Protein AF-A0A8I1Q7X9-F1 (afdb_monomer_lite)

Radius of gyration: 16.61 Å; chains: 1; bounding box: 40×39×39 Å

Structure (mmCIF, N/CA/C/O backbone):
data_AF-A0A8I1Q7X9-F1
#
_entry.id   AF-A0A8I1Q7X9-F1
#
loop_
_atom_site.group_PDB
_atom_site.id
_atom_site.type_symbol
_atom_site.label_atom_id
_atom_site.label_alt_id
_atom_site.label_comp_id
_atom_site.label_asym_id
_atom_site.label_entity_id
_atom_site.label_seq_id
_atom_site.pdbx_PDB_ins_code
_atom_site.Cartn_x
_atom_site.Cartn_y
_atom_site.Cartn_z
_atom_site.occupancy
_atom_site.B_iso_or_equiv
_atom_site.auth_seq_id
_atom_site.auth_comp_id
_atom_site.auth_asym_id
_atom_site.auth_atom_id
_atom_site.pdbx_PDB_model_num
ATOM 1 N N . MET A 1 1 ? -25.456 -11.288 -18.843 1.00 37.16 1 MET A N 1
ATOM 2 C CA . MET A 1 1 ? -24.061 -11.431 -18.382 1.00 37.16 1 MET A CA 1
ATOM 3 C C . MET A 1 1 ? -23.401 -10.083 -18.616 1.00 37.16 1 MET A C 1
ATOM 5 O O . MET A 1 1 ? -23.357 -9.661 -19.763 1.00 37.16 1 MET A O 1
ATOM 9 N N . VAL A 1 2 ? -23.036 -9.340 -17.569 1.00 32.72 2 VAL A N 1
ATOM 10 C CA . VAL A 1 2 ? -22.287 -8.088 -17.765 1.00 32.72 2 VAL A CA 1
ATOM 11 C C . VAL A 1 2 ? -20.861 -8.502 -18.109 1.00 32.72 2 VAL A C 1
ATOM 13 O O . VAL A 1 2 ? -20.143 -8.992 -17.244 1.00 32.72 2 VAL A O 1
ATOM 16 N N . HIS A 1 3 ? -20.472 -8.371 -19.376 1.00 39.59 3 HIS A N 1
ATOM 17 C CA . HIS A 1 3 ? -19.062 -8.390 -19.747 1.00 39.59 3 HIS A CA 1
ATOM 18 C C . HIS A 1 3 ? -18.461 -7.081 -19.233 1.00 39.59 3 HIS A C 1
ATOM 20 O O . HIS A 1 3 ? -18.561 -6.046 -19.885 1.00 39.59 3 HIS A O 1
ATOM 26 N N . GLY A 1 4 ? -17.929 -7.103 -18.011 1.00 51.88 4 GLY A N 1
ATOM 27 C CA . GLY A 1 4 ? -17.137 -5.991 -17.503 1.00 51.88 4 GLY A CA 1
ATOM 28 C C . GLY A 1 4 ? -15.896 -5.841 -18.376 1.00 51.88 4 GLY A C 1
ATOM 29 O O . GLY A 1 4 ? -15.164 -6.810 -18.571 1.00 51.88 4 GLY A O 1
ATOM 30 N N . GLY A 1 5 ? -15.683 -4.652 -18.938 1.00 59.41 5 GLY A N 1
ATOM 31 C CA . GLY A 1 5 ? -14.417 -4.328 -19.584 1.00 59.41 5 GLY A CA 1
ATOM 32 C C . GLY A 1 5 ? -13.293 -4.332 -18.548 1.00 59.41 5 GLY A C 1
ATOM 33 O O . GLY A 1 5 ? -13.481 -3.865 -17.427 1.00 59.41 5 GLY A O 1
ATOM 34 N N . HIS A 1 6 ? -12.131 -4.866 -18.916 1.00 67.69 6 HIS A N 1
ATOM 35 C CA . HIS A 1 6 ? -10.904 -4.646 -18.158 1.00 67.69 6 HIS A CA 1
ATOM 36 C C . HIS A 1 6 ? -10.409 -3.233 -18.461 1.00 67.69 6 HIS A C 1
ATOM 38 O O . HIS A 1 6 ? -10.279 -2.870 -19.631 1.00 67.69 6 HIS A O 1
ATOM 44 N N . LYS A 1 7 ? -10.131 -2.456 -17.415 1.00 72.56 7 LYS A N 1
ATOM 45 C CA . LYS A 1 7 ? -9.475 -1.160 -17.529 1.00 72.56 7 LYS A CA 1
ATOM 46 C C . LYS A 1 7 ? -8.333 -1.118 -16.539 1.00 72.56 7 LYS A C 1
ATOM 48 O O . LYS A 1 7 ? -8.553 -1.359 -15.350 1.00 72.56 7 LYS A O 1
ATOM 53 N N . ALA A 1 8 ? -7.130 -0.870 -17.031 1.00 76.44 8 ALA A N 1
ATOM 54 C CA . ALA A 1 8 ? -5.991 -0.775 -16.145 1.00 76.44 8 ALA A CA 1
ATOM 55 C C . ALA A 1 8 ? -6.123 0.482 -15.261 1.00 76.44 8 ALA A C 1
ATOM 57 O O . ALA A 1 8 ? -6.664 1.494 -15.717 1.00 76.44 8 ALA A O 1
ATOM 58 N N . PRO A 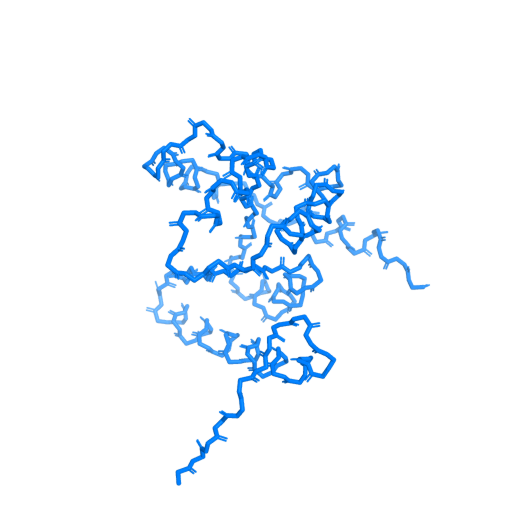1 9 ? -5.623 0.451 -14.014 1.00 74.44 9 PRO A N 1
ATOM 59 C CA . PRO A 1 9 ? -5.708 1.579 -13.083 1.00 74.44 9 PRO A CA 1
ATOM 60 C C . PRO A 1 9 ? -5.185 2.913 -13.656 1.00 74.44 9 PRO A C 1
ATOM 62 O O . PRO A 1 9 ? -5.699 3.979 -13.341 1.00 74.44 9 PRO A O 1
ATOM 65 N N . TRP A 1 10 ? -4.190 2.860 -14.538 1.00 75.44 10 TRP A N 1
ATOM 66 C CA . TRP A 1 10 ? -3.553 4.028 -15.156 1.00 75.44 10 TRP A CA 1
ATOM 67 C C . TRP A 1 10 ? -4.208 4.487 -16.473 1.00 75.44 10 TRP A C 1
ATOM 69 O O . TRP A 1 10 ? -3.696 5.390 -17.133 1.00 75.44 10 TRP A O 1
ATOM 79 N N . GLU A 1 11 ? -5.302 3.861 -16.915 1.00 81.25 11 GLU A N 1
ATOM 80 C CA . GLU A 1 11 ? -5.972 4.234 -18.166 1.00 81.25 11 GLU A CA 1
ATOM 81 C C . GLU A 1 11 ? -6.990 5.377 -17.968 1.00 81.25 11 GLU A C 1
ATOM 83 O O . GLU A 1 11 ? -7.751 5.364 -16.994 1.00 81.25 11 GLU A O 1
ATOM 88 N N . PRO A 1 12 ? -7.103 6.334 -18.917 1.00 78.62 12 PRO A N 1
ATOM 89 C CA . PRO A 1 12 ? -8.009 7.480 -18.796 1.00 78.62 12 PRO A CA 1
ATOM 90 C C . PRO A 1 12 ? -9.452 7.065 -18.515 1.00 78.62 12 PRO A C 1
ATOM 92 O O . PRO A 1 12 ? -10.034 6.325 -19.304 1.00 78.62 12 PRO A O 1
ATOM 95 N N . GLY A 1 13 ? -10.060 7.548 -17.430 1.00 74.75 13 GLY A N 1
ATOM 96 C CA . GLY A 1 13 ? -11.420 7.179 -17.015 1.00 74.75 13 GLY A CA 1
ATOM 97 C C . GLY A 1 13 ? -11.508 5.966 -16.078 1.00 74.75 13 GLY A C 1
ATOM 98 O O . GLY A 1 13 ? -12.610 5.469 -15.847 1.00 74.75 13 GLY A O 1
ATOM 99 N N . ALA A 1 14 ? -10.385 5.482 -15.533 1.00 82.50 14 ALA A N 1
ATOM 100 C CA . ALA A 1 14 ? -10.373 4.561 -14.390 1.00 82.50 14 ALA A CA 1
ATOM 101 C C . ALA A 1 14 ? -10.906 5.213 -13.092 1.00 82.50 14 ALA A C 1
ATOM 103 O O . ALA A 1 14 ? -11.372 4.518 -12.196 1.00 82.50 14 ALA A O 1
ATOM 104 N N . GLU A 1 15 ? -10.946 6.547 -13.025 1.00 79.50 15 GLU A N 1
ATOM 105 C CA . GLU A 1 15 ? -11.419 7.346 -11.881 1.00 79.50 15 GLU A CA 1
ATOM 106 C C . GLU A 1 15 ? -12.824 6.967 -11.392 1.00 79.50 15 GLU A C 1
ATOM 108 O O . GLU A 1 15 ? -13.065 6.857 -10.190 1.00 79.50 15 GLU A O 1
ATOM 113 N N . ALA A 1 16 ? -13.763 6.723 -12.313 1.00 78.94 16 ALA A N 1
ATOM 114 C CA . ALA A 1 16 ? -15.119 6.316 -11.947 1.00 78.94 16 ALA A CA 1
ATOM 115 C C . ALA A 1 16 ? -15.138 4.922 -11.293 1.00 78.94 16 ALA A C 1
ATOM 117 O O . ALA A 1 16 ? -15.898 4.686 -10.351 1.00 78.94 16 ALA A O 1
ATOM 118 N N . LEU A 1 17 ? -14.272 4.012 -11.758 1.00 82.31 17 LEU A N 1
ATOM 119 C CA . LEU A 1 17 ? -14.099 2.688 -11.156 1.00 82.31 17 LEU A CA 1
ATOM 120 C C . LEU A 1 17 ? -13.444 2.798 -9.777 1.00 82.31 17 LEU A C 1
ATOM 122 O O . LEU A 1 17 ? -13.899 2.145 -8.841 1.00 82.31 17 LEU A O 1
ATOM 126 N N . PHE A 1 18 ? -12.443 3.665 -9.626 1.00 82.25 18 PHE A N 1
ATOM 127 C CA . PHE A 1 18 ? -11.813 3.943 -8.337 1.00 82.25 18 PHE A CA 1
ATOM 128 C C . PHE A 1 18 ? -12.800 4.501 -7.320 1.00 82.25 18 PHE A C 1
ATOM 130 O O . PHE A 1 18 ? -12.877 3.991 -6.206 1.00 82.25 18 PHE A O 1
ATOM 137 N N . SER A 1 19 ? -13.626 5.474 -7.713 1.00 83.12 19 SER A N 1
ATOM 138 C CA . SER A 1 19 ? -14.650 6.042 -6.833 1.00 83.12 19 SER A CA 1
ATOM 139 C C . SER A 1 19 ? -15.599 4.965 -6.295 1.00 83.12 19 SER A C 1
ATOM 141 O O . SER A 1 19 ? -15.818 4.874 -5.083 1.00 83.12 19 SER A O 1
ATOM 143 N N . LEU A 1 20 ? -16.094 4.086 -7.173 1.00 86.44 20 LEU A N 1
ATOM 144 C CA . LEU A 1 20 ? -16.946 2.963 -6.779 1.00 86.44 20 LEU A CA 1
ATOM 145 C C . LEU A 1 20 ? -16.205 1.968 -5.871 1.00 86.44 20 LEU A C 1
ATOM 147 O O . LEU A 1 20 ? -16.766 1.491 -4.880 1.00 86.44 20 LEU A O 1
ATOM 151 N N . MET A 1 21 ? -14.946 1.664 -6.188 1.00 88.38 21 MET A N 1
ATOM 152 C CA . MET A 1 21 ? -14.108 0.763 -5.399 1.00 88.38 21 MET A CA 1
ATOM 153 C C . MET A 1 21 ? -13.891 1.306 -3.983 1.00 88.38 21 MET A C 1
ATOM 155 O O . MET A 1 21 ? -14.059 0.567 -3.014 1.00 88.38 21 MET A O 1
ATOM 159 N N . TYR A 1 22 ? -13.602 2.601 -3.837 1.00 89.44 22 TYR A N 1
ATOM 160 C CA . TYR A 1 22 ? -13.392 3.229 -2.533 1.00 89.44 22 TYR A CA 1
ATOM 161 C C . TYR A 1 22 ? -14.678 3.285 -1.713 1.00 89.44 22 TYR A C 1
ATOM 163 O O . TYR A 1 22 ? -14.655 2.963 -0.527 1.00 89.44 22 TYR A O 1
ATOM 171 N N . GLN A 1 23 ? -15.814 3.622 -2.330 1.00 90.19 23 GLN A N 1
ATOM 172 C CA . GLN A 1 23 ? -17.116 3.580 -1.654 1.00 90.19 23 GLN A CA 1
ATOM 173 C C . GLN A 1 23 ? -17.443 2.170 -1.153 1.00 90.19 23 GLN A C 1
ATOM 175 O O . GLN A 1 23 ? -17.896 1.996 -0.020 1.00 90.19 23 GLN A O 1
ATOM 180 N N . THR A 1 24 ? -17.160 1.158 -1.975 1.00 92.44 24 THR A N 1
ATOM 181 C CA . THR A 1 24 ? -17.359 -0.248 -1.611 1.00 92.44 24 THR A CA 1
ATOM 182 C C . THR A 1 24 ? -16.452 -0.650 -0.449 1.00 92.44 24 THR A C 1
ATOM 184 O O . THR A 1 24 ? -16.934 -1.242 0.518 1.00 92.44 24 THR A O 1
ATOM 187 N N . LEU A 1 25 ? -15.168 -0.278 -0.491 1.00 93.94 25 LEU A N 1
ATOM 188 C CA . LEU A 1 25 ? -14.222 -0.531 0.596 1.00 93.94 25 LEU A CA 1
ATOM 189 C C . LEU A 1 25 ? -14.670 0.134 1.903 1.00 93.94 25 LEU A C 1
ATOM 191 O O . LEU A 1 25 ? -14.666 -0.514 2.946 1.00 93.94 25 LEU A O 1
ATOM 195 N N . ILE A 1 26 ? -15.093 1.401 1.858 1.00 94.50 26 ILE A N 1
ATOM 196 C CA . ILE A 1 26 ? -15.590 2.136 3.031 1.00 94.50 26 ILE A CA 1
ATOM 197 C C . ILE A 1 26 ? -16.803 1.420 3.636 1.00 94.50 26 ILE A C 1
ATOM 199 O O . ILE A 1 26 ? -16.847 1.187 4.846 1.00 94.50 26 ILE A O 1
ATOM 203 N N . ALA A 1 27 ? -17.772 1.026 2.805 1.00 95.44 27 ALA A N 1
ATOM 204 C CA . ALA A 1 27 ? -18.964 0.319 3.263 1.00 95.44 27 ALA A CA 1
ATOM 205 C C . ALA A 1 27 ? -18.617 -1.027 3.922 1.00 95.44 27 ALA A C 1
ATOM 207 O O . ALA A 1 27 ? -19.101 -1.327 5.016 1.00 95.44 27 ALA A O 1
ATOM 208 N N . GLN A 1 28 ? -17.738 -1.817 3.298 1.00 96.12 28 GLN A N 1
ATOM 209 C CA . GLN A 1 28 ? -17.264 -3.083 3.860 1.00 96.12 28 GLN A CA 1
ATOM 210 C C . GLN A 1 28 ? -16.515 -2.863 5.177 1.00 96.12 28 GLN A C 1
ATOM 212 O O . GLN A 1 28 ? -16.794 -3.547 6.163 1.00 96.12 28 GLN A O 1
ATOM 217 N N . ALA A 1 29 ? -15.620 -1.875 5.226 1.00 96.06 29 ALA A N 1
ATOM 218 C CA . ALA A 1 29 ? -14.857 -1.551 6.421 1.00 96.06 29 ALA A CA 1
ATOM 219 C C . ALA A 1 29 ? -15.777 -1.197 7.599 1.00 96.06 29 ALA A C 1
ATOM 221 O O . ALA A 1 29 ? -15.582 -1.721 8.694 1.00 96.06 29 ALA A O 1
ATOM 222 N N . HIS A 1 30 ? -16.829 -0.400 7.373 1.00 95.50 30 HIS A N 1
ATOM 223 C CA . HIS A 1 30 ? -17.843 -0.112 8.392 1.00 95.50 30 HIS A CA 1
ATOM 224 C C . HIS A 1 30 ? -18.531 -1.375 8.920 1.00 95.50 30 HIS A C 1
ATOM 226 O O . HIS A 1 30 ? -18.703 -1.511 10.133 1.00 95.50 30 HIS A O 1
ATOM 232 N N . ILE A 1 31 ? -18.939 -2.289 8.034 1.00 96.50 31 ILE A N 1
ATOM 233 C CA . ILE A 1 31 ? -19.637 -3.525 8.418 1.00 96.50 31 ILE A CA 1
ATOM 234 C C . ILE A 1 31 ? -18.734 -4.390 9.303 1.00 96.50 31 ILE A C 1
ATOM 236 O O . ILE A 1 31 ? -19.128 -4.757 10.412 1.00 96.50 31 ILE A O 1
ATOM 240 N N . TYR A 1 32 ? -17.512 -4.672 8.848 1.00 97.62 32 TYR A N 1
ATOM 241 C CA . TYR A 1 32 ? -16.580 -5.530 9.580 1.00 97.62 32 TYR A CA 1
ATOM 242 C C . TYR A 1 32 ? -16.105 -4.890 10.887 1.00 97.62 32 TYR A C 1
ATOM 244 O O . TYR A 1 32 ? -16.092 -5.557 11.922 1.00 97.62 32 TYR A O 1
ATOM 252 N N . ALA A 1 33 ? -15.793 -3.593 10.881 1.00 94.62 33 ALA A N 1
ATOM 253 C CA . ALA A 1 33 ? -15.364 -2.895 12.087 1.00 94.62 33 ALA A CA 1
ATOM 254 C C . ALA A 1 33 ? -16.480 -2.831 13.146 1.00 94.62 33 ALA A C 1
ATOM 256 O O . ALA A 1 33 ? -16.210 -3.031 14.328 1.00 94.62 33 ALA A O 1
ATOM 257 N N . ARG A 1 34 ? -17.750 -2.633 12.749 1.00 94.56 34 ARG A N 1
ATOM 258 C CA . ARG A 1 34 ? -18.900 -2.698 13.681 1.00 94.56 34 ARG A CA 1
ATOM 259 C C . ARG A 1 34 ? -19.090 -4.078 14.296 1.00 94.56 34 ARG A C 1
ATOM 261 O O . ARG A 1 34 ? -19.543 -4.171 15.431 1.00 94.56 34 ARG A O 1
ATOM 268 N N . ALA A 1 35 ? -18.735 -5.129 13.567 1.00 96.88 35 ALA A N 1
ATOM 269 C CA . ALA A 1 35 ? -18.744 -6.495 14.073 1.00 96.88 35 ALA A CA 1
ATOM 270 C C . ALA A 1 35 ? -17.503 -6.840 14.928 1.00 96.88 35 ALA A C 1
ATOM 272 O O . ALA A 1 35 ? -17.362 -7.981 15.359 1.00 96.88 35 ALA A O 1
ATOM 273 N N . GLY A 1 36 ? -16.617 -5.872 15.197 1.00 95.19 36 GLY A N 1
ATOM 274 C CA . GLY A 1 36 ? -15.442 -6.044 16.056 1.00 95.19 36 GLY A CA 1
ATOM 275 C C . GLY A 1 36 ? -14.207 -6.605 15.347 1.00 95.19 36 GLY A C 1
ATOM 276 O O . GLY A 1 36 ? -13.230 -6.948 16.011 1.00 95.19 36 GLY A O 1
ATOM 277 N N . PHE A 1 37 ? -14.216 -6.701 14.014 1.00 96.38 37 PHE A N 1
ATOM 27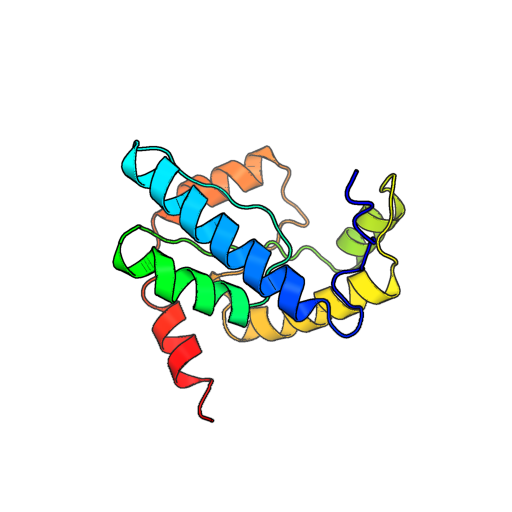8 C CA . PHE A 1 37 ? -13.062 -7.174 13.252 1.00 96.38 37 PHE A CA 1
ATOM 279 C C . PHE A 1 37 ? -12.062 -6.051 12.965 1.00 96.38 37 PHE A C 1
ATOM 281 O O . PHE A 1 37 ? -12.427 -4.894 12.759 1.00 96.38 37 PHE A O 1
ATOM 288 N N . THR A 1 38 ? -10.782 -6.420 12.872 1.00 92.50 38 THR A N 1
ATOM 289 C CA . THR A 1 38 ? -9.759 -5.560 12.264 1.00 92.50 38 THR A CA 1
ATOM 290 C C . THR A 1 38 ? -9.795 -5.729 10.753 1.00 92.50 38 THR A C 1
ATOM 292 O O . THR A 1 38 ? -9.685 -6.848 10.255 1.00 92.50 38 THR A O 1
ATOM 295 N N . VAL A 1 39 ? -9.900 -4.619 10.029 1.00 93.31 39 VAL A N 1
ATOM 296 C CA . VAL A 1 39 ? -9.858 -4.605 8.565 1.00 93.31 39 VAL A CA 1
ATOM 297 C C . VAL A 1 39 ? -8.441 -4.273 8.117 1.00 93.31 39 VAL A C 1
ATOM 299 O O . VAL A 1 39 ? -7.860 -3.285 8.563 1.00 93.31 39 VAL A O 1
ATOM 302 N N . ILE A 1 40 ? -7.880 -5.109 7.247 1.00 92.44 40 ILE A N 1
ATOM 303 C CA . ILE A 1 40 ? -6.599 -4.867 6.581 1.00 92.44 40 ILE A CA 1
ATOM 304 C C . ILE A 1 40 ? -6.897 -4.799 5.087 1.00 92.44 40 ILE A C 1
ATOM 306 O O . ILE A 1 40 ? -7.435 -5.753 4.529 1.00 92.44 40 ILE A O 1
ATOM 310 N N . ALA A 1 41 ? -6.582 -3.665 4.464 1.00 92.31 41 ALA A N 1
ATOM 311 C CA . ALA A 1 41 ? -6.746 -3.453 3.032 1.00 92.31 41 ALA A CA 1
ATOM 312 C C . ALA A 1 41 ? -5.363 -3.374 2.377 1.00 92.31 41 ALA A C 1
ATOM 314 O O . ALA A 1 41 ? -4.564 -2.512 2.738 1.00 92.31 41 ALA A O 1
ATOM 315 N N . ASP A 1 42 ? -5.100 -4.277 1.436 1.00 91.25 42 ASP A N 1
ATOM 316 C CA . ASP A 1 42 ? -3.854 -4.342 0.672 1.00 91.25 42 ASP A CA 1
ATOM 317 C C . ASP A 1 42 ? -4.109 -3.865 -0.759 1.00 91.25 42 ASP A C 1
ATOM 319 O O . ASP A 1 42 ? -4.888 -4.474 -1.497 1.00 91.25 42 ASP A O 1
ATOM 323 N N . TYR A 1 43 ? -3.517 -2.728 -1.113 1.00 89.12 43 TYR A N 1
ATOM 324 C CA . TYR A 1 43 ? -3.640 -2.100 -2.423 1.00 89.12 43 TYR A CA 1
ATOM 325 C C . TYR A 1 43 ? -2.546 -1.034 -2.590 1.00 89.12 43 TYR A C 1
ATOM 327 O O . TYR A 1 43 ? -1.954 -0.571 -1.611 1.00 89.12 43 TYR A O 1
ATOM 335 N N . VAL A 1 44 ? -2.298 -0.616 -3.831 1.00 87.75 44 VAL A N 1
ATOM 336 C CA . VAL A 1 44 ? -1.413 0.516 -4.138 1.00 87.75 44 VAL A CA 1
ATOM 337 C C . VAL A 1 44 ? -2.230 1.804 -4.036 1.00 87.75 44 VAL A C 1
ATOM 339 O O . VAL A 1 44 ? -2.908 2.184 -4.984 1.00 87.75 44 VAL A O 1
ATOM 342 N N . TRP A 1 45 ? -2.206 2.430 -2.861 1.00 86.50 45 TRP A N 1
ATOM 343 C CA . TRP A 1 45 ? -2.958 3.653 -2.568 1.00 86.50 45 TRP A CA 1
ATOM 344 C C . TRP A 1 45 ? -2.124 4.903 -2.816 1.00 86.50 45 TRP A C 1
ATOM 346 O O . TRP A 1 45 ? -0.993 4.966 -2.345 1.00 86.50 45 TRP A O 1
ATOM 356 N N . SER A 1 46 ? -2.688 5.941 -3.428 1.00 82.12 46 SER A N 1
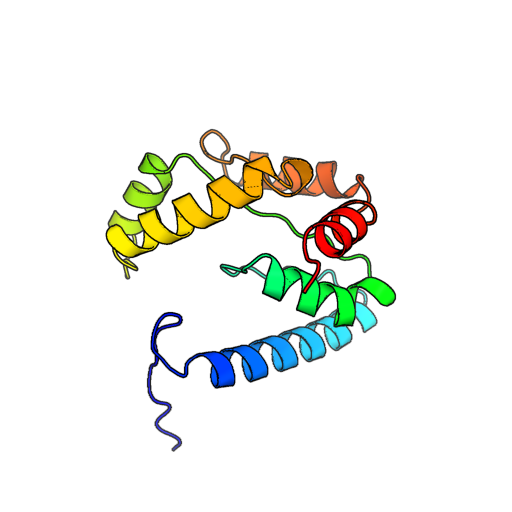ATOM 357 C CA . SER A 1 46 ? -2.071 7.273 -3.360 1.00 82.12 46 SER A CA 1
ATOM 358 C C . SER A 1 46 ? -2.313 7.933 -1.988 1.00 82.12 46 SER A C 1
ATOM 360 O O . SER A 1 46 ? -3.291 7.619 -1.296 1.00 82.12 46 SER A O 1
ATOM 362 N N . PRO A 1 47 ? -1.472 8.885 -1.548 1.00 79.38 47 PRO A N 1
ATOM 363 C CA . PRO A 1 47 ? -1.725 9.639 -0.315 1.00 79.38 47 PRO A CA 1
ATOM 364 C C . PRO A 1 47 ? -3.071 10.375 -0.308 1.00 79.38 47 PRO A C 1
ATOM 366 O O . PRO A 1 47 ? -3.728 10.457 0.733 1.00 79.38 47 PRO A O 1
ATOM 369 N N . GLN A 1 48 ? -3.525 10.862 -1.466 1.00 79.00 48 GLN A N 1
ATOM 370 C CA . GLN A 1 48 ? -4.830 11.504 -1.626 1.00 79.00 48 GLN A CA 1
ATOM 371 C C . GLN A 1 48 ? -5.973 10.517 -1.365 1.00 79.00 48 GLN A C 1
ATOM 373 O O . GLN A 1 48 ? -6.939 10.851 -0.673 1.00 79.00 48 GLN A O 1
ATOM 378 N N . GLU A 1 49 ? -5.855 9.285 -1.859 1.00 86.25 49 GLU A N 1
ATOM 379 C CA . GLU A 1 49 ? -6.826 8.220 -1.592 1.00 86.25 49 GLU A CA 1
ATOM 380 C C . GLU A 1 49 ? -6.844 7.842 -0.114 1.00 86.25 49 GLU A C 1
ATOM 382 O O . GLU A 1 49 ? -7.915 7.698 0.476 1.00 86.25 49 GLU A O 1
ATOM 387 N N . MET A 1 50 ? -5.675 7.759 0.524 1.00 86.31 50 MET A N 1
ATOM 388 C CA . MET A 1 50 ? -5.595 7.496 1.960 1.00 86.31 50 MET A CA 1
ATOM 389 C C . MET A 1 50 ? -6.235 8.615 2.782 1.00 86.31 50 MET A C 1
ATOM 391 O O . MET A 1 50 ? -6.938 8.330 3.753 1.00 86.31 50 MET A O 1
ATOM 395 N N . LEU A 1 51 ? -6.066 9.879 2.385 1.00 83.88 51 LEU A N 1
ATOM 396 C CA . LEU A 1 51 ? -6.760 11.006 3.007 1.00 83.88 51 LEU A CA 1
ATOM 397 C C . LEU A 1 51 ? -8.277 10.910 2.818 1.00 83.88 51 LEU A C 1
ATOM 399 O O . LEU A 1 51 ? -9.032 11.150 3.763 1.00 83.88 51 LEU A O 1
ATOM 403 N N . PHE A 1 52 ? -8.731 10.540 1.620 1.00 87.00 52 PHE A N 1
ATOM 404 C CA . PHE A 1 52 ? -10.146 10.307 1.351 1.00 87.00 52 PHE A CA 1
ATOM 405 C C . PHE A 1 52 ? -10.708 9.200 2.254 1.00 87.00 52 PHE A C 1
ATOM 407 O O . PHE A 1 52 ? -11.717 9.415 2.929 1.00 87.00 52 PHE A O 1
ATOM 414 N N . LEU A 1 53 ? -10.038 8.050 2.344 1.00 88.75 53 LEU A N 1
ATOM 415 C CA . LEU A 1 53 ? -10.441 6.950 3.223 1.00 88.75 53 LEU A CA 1
ATOM 416 C C . LEU A 1 53 ? -10.436 7.373 4.695 1.00 88.75 53 LEU A C 1
ATOM 418 O O . LEU A 1 53 ? -11.397 7.103 5.415 1.00 88.75 53 LEU A O 1
ATOM 422 N N . TYR A 1 54 ? -9.408 8.099 5.139 1.00 87.56 54 TYR A N 1
ATOM 423 C CA . TYR A 1 54 ? -9.319 8.602 6.506 1.00 87.56 54 TYR A CA 1
ATOM 424 C C . TYR A 1 54 ? -10.469 9.549 6.855 1.00 87.56 54 TYR A C 1
ATOM 426 O O . TYR A 1 54 ? -11.069 9.413 7.917 1.00 87.56 54 TYR A O 1
ATOM 434 N N . ARG A 1 55 ? -10.831 10.482 5.969 1.00 87.25 55 ARG A N 1
ATOM 435 C CA . ARG A 1 55 ? -11.959 11.400 6.209 1.00 87.25 55 ARG A CA 1
ATOM 436 C C . ARG A 1 55 ? -13.286 10.659 6.392 1.00 87.25 55 ARG A C 1
ATOM 438 O O . ARG A 1 55 ? -14.137 11.128 7.142 1.00 87.25 55 ARG A O 1
ATOM 445 N N . ASN A 1 56 ? -13.444 9.506 5.743 1.00 89.88 56 ASN A N 1
ATOM 446 C CA . ASN A 1 56 ? -14.661 8.698 5.819 1.00 89.88 56 ASN A CA 1
ATOM 447 C C . ASN A 1 56 ? -14.650 7.675 6.971 1.00 89.88 56 ASN A C 1
ATOM 449 O O . ASN A 1 56 ? -15.704 7.377 7.525 1.00 89.88 56 ASN A O 1
ATOM 453 N N . LEU A 1 57 ? -13.484 7.144 7.355 1.00 89.06 57 LEU A N 1
ATOM 454 C CA . LEU A 1 57 ? -13.364 6.053 8.337 1.00 89.06 57 LEU A CA 1
ATOM 455 C C . LEU A 1 57 ? -12.689 6.476 9.649 1.00 89.06 57 LEU A C 1
ATOM 457 O O . LEU A 1 57 ? -13.079 6.018 10.724 1.00 89.06 57 LEU A O 1
ATOM 461 N N . GLY A 1 58 ? -11.685 7.346 9.573 1.00 80.94 58 GLY A N 1
ATOM 462 C CA . GLY A 1 58 ? -10.777 7.711 10.665 1.00 80.94 58 GLY A CA 1
ATOM 463 C C . GLY A 1 58 ? -11.401 8.545 11.784 1.00 80.94 58 GLY A C 1
ATOM 464 O O . GLY A 1 58 ? -10.837 8.622 12.871 1.00 80.94 58 GLY A O 1
ATOM 465 N N . SER A 1 59 ? -12.576 9.138 11.551 1.00 79.25 59 SER A N 1
ATOM 466 C CA . SER A 1 59 ? -13.374 9.796 12.598 1.00 79.25 59 SER A CA 1
ATOM 467 C C . SER A 1 59 ? -14.102 8.799 13.504 1.00 79.25 59 SER A C 1
ATOM 469 O O . SER A 1 59 ? -14.443 9.128 14.637 1.00 79.25 59 SER A O 1
ATOM 471 N N . THR A 1 60 ? -14.351 7.586 13.003 1.00 86.25 60 THR A N 1
ATOM 472 C CA . THR A 1 60 ? -15.149 6.558 13.687 1.00 86.25 60 THR A CA 1
ATOM 473 C C . THR A 1 60 ? -14.279 5.416 14.205 1.00 86.25 60 THR A C 1
ATOM 475 O O . THR A 1 60 ? -14.551 4.869 15.272 1.00 86.25 60 THR A O 1
ATOM 478 N N . TYR A 1 61 ? -13.230 5.052 13.467 1.00 87.69 61 TYR A N 1
ATOM 479 C CA . TYR A 1 61 ? -12.347 3.937 13.798 1.00 87.69 61 TYR A CA 1
ATOM 480 C C . TYR A 1 61 ? -10.888 4.371 13.818 1.00 87.69 61 TYR A C 1
ATOM 482 O O . TYR A 1 61 ? -10.486 5.310 13.133 1.00 87.69 61 TYR A O 1
ATOM 490 N N . SER A 1 62 ? -10.066 3.624 14.553 1.00 86.62 62 SER A N 1
ATOM 491 C CA . SER A 1 62 ? -8.615 3.734 14.442 1.00 86.62 62 SER A CA 1
ATOM 492 C C . SER A 1 62 ? -8.174 3.358 13.026 1.00 86.62 62 SER A C 1
ATOM 494 O O . SER A 1 62 ? -8.395 2.237 12.571 1.00 86.62 62 SER A O 1
ATOM 496 N N . PHE A 1 63 ? -7.555 4.310 12.333 1.00 86.94 63 PHE A N 1
ATOM 497 C CA . PHE A 1 63 ? -7.110 4.169 10.952 1.00 86.94 63 PHE A CA 1
ATOM 498 C C . PHE A 1 63 ? -5.591 4.332 10.890 1.00 86.94 63 PHE A C 1
ATOM 500 O O . PHE A 1 63 ? -5.062 5.344 11.347 1.00 86.94 63 PHE A O 1
ATOM 507 N N . HIS A 1 64 ? -4.895 3.336 10.341 1.00 86.38 64 HIS A N 1
ATOM 508 C CA . HIS A 1 64 ? -3.433 3.261 10.350 1.00 86.38 64 HIS A CA 1
ATOM 509 C C . HIS A 1 64 ? -2.909 3.068 8.919 1.00 86.38 64 HIS A C 1
ATOM 511 O O . HIS A 1 64 ? -2.831 1.925 8.462 1.00 86.38 64 HIS A O 1
ATOM 517 N N . PRO A 1 65 ? -2.584 4.157 8.200 1.00 87.25 65 PRO A N 1
ATOM 518 C CA . PRO A 1 65 ? -1.949 4.055 6.894 1.00 87.25 65 PRO A CA 1
ATOM 519 C C . PRO A 1 65 ? -0.521 3.531 7.049 1.00 87.25 65 PRO A C 1
ATOM 521 O O . PRO A 1 65 ? 0.205 3.963 7.943 1.00 87.25 65 PRO A O 1
ATOM 524 N N . VAL A 1 66 ? -0.127 2.607 6.174 1.00 88.69 66 VAL A N 1
ATOM 525 C CA . VAL A 1 66 ? 1.249 2.117 6.080 1.00 88.69 66 VAL A CA 1
ATOM 526 C C . VAL A 1 66 ? 1.607 1.929 4.615 1.00 88.69 66 VAL A C 1
ATOM 528 O O . VAL A 1 66 ? 0.920 1.201 3.901 1.00 88.69 66 VAL A O 1
ATOM 531 N N . PHE A 1 67 ? 2.713 2.532 4.197 1.00 91.31 67 PHE A N 1
ATOM 532 C CA . PHE A 1 67 ? 3.319 2.329 2.892 1.00 91.31 67 PHE A CA 1
ATOM 533 C C . PHE A 1 67 ? 4.540 1.428 3.029 1.00 91.31 67 PHE A C 1
ATOM 535 O O . PHE A 1 67 ? 5.423 1.659 3.855 1.00 91.31 67 PHE A O 1
ATOM 542 N N . LEU A 1 68 ? 4.593 0.385 2.208 1.00 93.69 68 LEU A N 1
ATOM 543 C CA . LEU A 1 68 ? 5.759 -0.480 2.096 1.00 93.69 68 LEU A CA 1
ATOM 544 C C . LEU A 1 68 ? 6.544 -0.045 0.867 1.00 93.69 68 LEU A C 1
ATOM 546 O O . LEU A 1 68 ? 6.066 -0.215 -0.252 1.00 93.69 68 LEU A O 1
ATOM 550 N N . LEU A 1 69 ? 7.734 0.512 1.077 1.00 94.56 69 LEU A N 1
ATOM 551 C CA . LEU A 1 69 ? 8.571 1.009 -0.011 1.00 94.56 69 LEU A CA 1
ATOM 552 C C . LEU A 1 69 ? 9.963 0.369 0.077 1.00 94.56 69 LEU A C 1
ATOM 554 O O . LEU A 1 69 ? 10.844 0.923 0.737 1.00 94.56 69 LEU A O 1
ATOM 558 N N . PRO A 1 70 ? 10.163 -0.818 -0.530 1.00 95.56 70 PRO A N 1
ATOM 559 C CA . PRO A 1 70 ? 11.484 -1.431 -0.621 1.00 95.56 70 PRO A CA 1
ATOM 560 C C . PRO A 1 70 ? 12.386 -0.637 -1.576 1.00 95.56 70 PRO A C 1
ATOM 562 O O . PRO A 1 70 ? 11.924 0.258 -2.274 1.00 95.56 70 PRO A O 1
ATOM 565 N N . GLU A 1 71 ? 13.659 -1.003 -1.677 1.00 96.31 71 GLU A N 1
ATOM 566 C CA . GLU A 1 71 ? 14.582 -0.532 -2.706 1.00 96.31 71 GLU A CA 1
ATOM 567 C C . GLU A 1 71 ? 13.972 -0.741 -4.104 1.00 96.31 71 GLU A C 1
ATOM 569 O O . GLU A 1 71 ? 13.377 -1.785 -4.391 1.00 96.31 71 GLU A O 1
ATOM 574 N N . CYS A 1 72 ? 14.128 0.254 -4.985 1.00 95.75 72 CYS A N 1
ATOM 575 C CA . CYS A 1 72 ? 13.538 0.235 -6.328 1.00 95.75 72 CYS A CA 1
ATOM 576 C C . CYS A 1 72 ? 13.950 -1.016 -7.118 1.00 95.75 72 CYS A C 1
ATOM 578 O O . CYS A 1 72 ? 13.111 -1.692 -7.712 1.00 95.75 72 CYS A O 1
ATOM 580 N N . THR A 1 73 ? 15.231 -1.385 -7.044 1.00 95.81 73 THR A N 1
ATOM 581 C CA . THR A 1 73 ? 15.789 -2.594 -7.669 1.00 95.81 73 THR A CA 1
ATOM 582 C C . THR A 1 73 ? 15.061 -3.857 -7.216 1.00 95.81 73 THR A C 1
ATOM 584 O O . THR A 1 73 ? 14.619 -4.643 -8.050 1.00 95.81 73 THR A O 1
ATOM 587 N N . LEU A 1 74 ? 14.841 -4.011 -5.909 1.00 95.12 74 LEU A N 1
ATOM 588 C CA . LEU A 1 74 ? 14.112 -5.147 -5.356 1.00 95.12 74 LEU A CA 1
ATOM 589 C C . LEU A 1 74 ? 12.642 -5.151 -5.793 1.00 95.12 74 LEU A C 1
ATOM 591 O O . LEU A 1 74 ? 12.081 -6.217 -6.046 1.00 95.12 74 LEU A O 1
ATOM 595 N N . ASN A 1 75 ? 12.002 -3.983 -5.879 1.00 93.44 75 ASN A N 1
ATOM 596 C CA . ASN A 1 75 ? 10.612 -3.892 -6.325 1.00 93.44 75 ASN A CA 1
ATOM 597 C C . ASN A 1 75 ? 10.463 -4.301 -7.801 1.00 93.44 75 ASN A C 1
ATOM 599 O O . ASN A 1 75 ? 9.559 -5.062 -8.149 1.00 93.44 75 ASN A O 1
ATOM 603 N N . LEU A 1 76 ? 11.396 -3.858 -8.649 1.00 94.62 76 LEU A N 1
ATOM 604 C CA . LEU A 1 76 ? 11.476 -4.234 -10.061 1.00 94.62 76 LEU A CA 1
ATOM 605 C C . LEU A 1 76 ? 11.746 -5.729 -10.238 1.00 94.62 76 LEU A C 1
ATOM 607 O O . LEU A 1 76 ? 11.089 -6.383 -11.048 1.00 94.62 76 LEU A O 1
ATOM 611 N N . ASP A 1 77 ? 12.667 -6.291 -9.458 1.00 94.31 77 ASP A N 1
ATOM 612 C CA . ASP A 1 77 ? 12.953 -7.724 -9.492 1.00 94.31 77 ASP A CA 1
ATOM 613 C C . ASP A 1 77 ? 11.750 -8.546 -9.021 1.00 94.31 77 ASP A C 1
ATOM 615 O O . ASP A 1 77 ? 11.439 -9.585 -9.607 1.00 94.31 77 ASP A O 1
ATOM 619 N N . ARG A 1 78 ? 11.011 -8.074 -8.009 1.00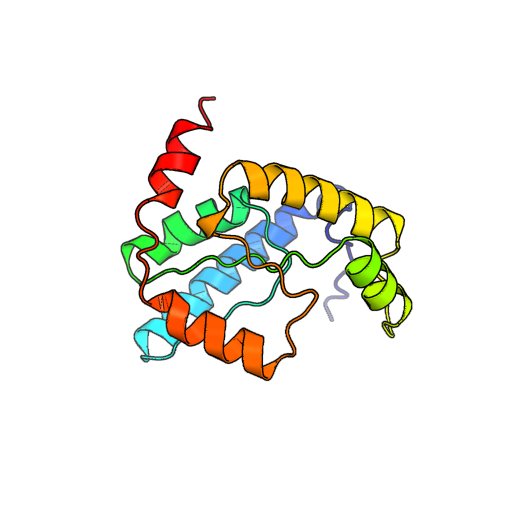 91.19 78 ARG A N 1
ATOM 620 C CA . ARG A 1 78 ? 9.750 -8.701 -7.593 1.00 91.19 78 ARG A CA 1
ATOM 621 C C . ARG A 1 78 ? 8.722 -8.686 -8.716 1.00 91.19 78 ARG A C 1
ATOM 623 O O . ARG A 1 78 ? 8.101 -9.720 -8.926 1.00 91.19 78 ARG A O 1
ATOM 630 N N . ASP A 1 79 ? 8.538 -7.571 -9.424 1.00 92.69 79 ASP A N 1
ATOM 631 C CA . ASP A 1 79 ? 7.589 -7.481 -10.545 1.00 92.69 79 ASP A CA 1
ATOM 632 C C . ASP A 1 79 ? 7.948 -8.435 -11.688 1.00 92.69 79 ASP A C 1
ATOM 634 O O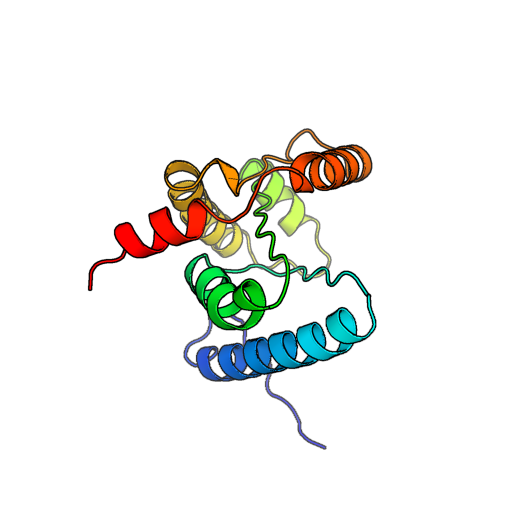 . ASP A 1 79 ? 7.100 -9.206 -12.131 1.00 92.69 79 ASP A O 1
ATOM 638 N N . ARG A 1 80 ? 9.224 -8.471 -12.093 1.00 92.94 80 ARG A N 1
ATOM 639 C CA . ARG A 1 80 ? 9.720 -9.370 -13.153 1.00 92.94 80 ARG A CA 1
ATOM 640 C C . ARG A 1 80 ? 9.468 -10.848 -12.865 1.00 92.94 80 ARG A C 1
ATOM 642 O O . ARG A 1 80 ? 9.314 -11.630 -13.797 1.00 92.94 80 ARG A O 1
ATOM 649 N N . ASN A 1 81 ? 9.431 -11.223 -11.589 1.00 92.00 81 ASN A N 1
ATOM 650 C CA . ASN A 1 81 ? 9.197 -12.595 -11.146 1.00 92.00 81 ASN A CA 1
ATOM 651 C C . ASN A 1 81 ? 7.709 -12.915 -10.892 1.00 92.00 81 ASN A C 1
ATOM 653 O O . ASN A 1 81 ? 7.394 -14.019 -10.440 1.00 92.00 81 ASN A O 1
ATOM 657 N N . ARG A 1 82 ? 6.774 -11.985 -11.148 1.00 88.19 82 ARG A N 1
ATOM 658 C CA . ARG A 1 82 ? 5.332 -12.235 -10.984 1.00 88.19 82 ARG A CA 1
ATOM 659 C C . ARG A 1 82 ? 4.758 -13.020 -12.168 1.00 88.19 82 ARG A C 1
ATOM 661 O O . ARG A 1 82 ? 5.172 -12.802 -13.302 1.00 88.19 82 ARG A O 1
ATOM 668 N N . PRO A 1 83 ? 3.716 -13.845 -11.938 1.00 89.25 83 PRO A N 1
ATOM 669 C CA . PRO A 1 83 ? 2.953 -14.464 -13.026 1.00 89.25 83 PRO A CA 1
ATOM 670 C C . PRO A 1 83 ? 2.323 -13.443 -13.987 1.00 89.25 83 PRO A C 1
ATOM 672 O O . PRO A 1 83 ? 2.165 -13.730 -15.169 1.00 89.25 83 PRO A O 1
ATOM 675 N N . TYR A 1 84 ? 1.975 -12.259 -13.471 1.00 85.06 84 TYR A N 1
ATOM 676 C CA . TYR A 1 84 ? 1.387 -11.148 -14.219 1.00 85.06 84 TYR A CA 1
ATOM 677 C C . TYR A 1 84 ? 2.138 -9.856 -13.863 1.00 85.06 84 TYR A C 1
ATOM 679 O O . TYR A 1 84 ? 1.755 -9.182 -12.901 1.00 85.06 84 TYR A O 1
ATOM 687 N N . PRO A 1 85 ? 3.250 -9.550 -14.555 1.00 85.06 85 PRO A N 1
ATOM 688 C CA . PRO A 1 85 ? 4.015 -8.337 -14.298 1.00 85.06 85 PRO A CA 1
ATOM 689 C C . PRO A 1 85 ? 3.210 -7.100 -14.707 1.00 85.06 85 PRO A C 1
ATOM 691 O O . PRO A 1 85 ? 2.527 -7.098 -15.732 1.00 85.06 85 PRO A O 1
ATOM 694 N N . VAL A 1 86 ? 3.311 -6.042 -13.905 1.00 80.75 86 VAL A N 1
ATOM 695 C CA . VAL A 1 86 ? 2.703 -4.735 -14.195 1.00 80.75 86 VAL A CA 1
ATOM 696 C C . VAL A 1 86 ? 3.515 -3.996 -15.262 1.00 80.75 86 VAL A C 1
ATOM 698 O O . VAL A 1 86 ? 2.953 -3.262 -16.073 1.00 80.75 86 VAL A O 1
ATOM 701 N N . GLY A 1 87 ? 4.831 -4.227 -15.290 1.00 84.88 87 GLY A N 1
ATOM 702 C CA . GLY A 1 87 ? 5.766 -3.604 -16.217 1.00 84.88 87 GLY A CA 1
ATOM 703 C C . GLY A 1 87 ? 6.767 -2.722 -15.477 1.00 84.88 87 GLY A C 1
ATOM 704 O O . GLY A 1 87 ? 6.395 -1.858 -14.682 1.00 84.88 87 GLY A O 1
ATOM 705 N N . SER A 1 88 ? 8.055 -2.916 -15.774 1.00 85.31 88 SER A N 1
ATOM 706 C CA . SER A 1 88 ? 9.153 -2.253 -15.058 1.00 85.31 88 SER A CA 1
ATOM 707 C C . SER A 1 88 ? 9.088 -0.721 -15.109 1.00 85.31 88 SER A C 1
ATOM 709 O O . SER A 1 88 ? 9.453 -0.080 -14.132 1.00 85.31 88 SER A O 1
ATOM 711 N N . GLU A 1 89 ? 8.590 -0.132 -16.201 1.00 87.44 89 GLU A N 1
ATOM 712 C CA . GLU A 1 89 ? 8.428 1.326 -16.316 1.00 87.44 89 GLU A CA 1
ATOM 713 C C . GLU A 1 89 ? 7.408 1.865 -15.307 1.00 87.44 89 GLU A C 1
ATOM 715 O O . GLU A 1 89 ? 7.712 2.796 -14.568 1.00 87.44 89 GLU A O 1
ATOM 720 N N . ARG A 1 90 ? 6.235 1.226 -15.202 1.00 86.94 90 ARG A N 1
ATOM 721 C CA . ARG A 1 90 ? 5.182 1.634 -14.260 1.00 86.94 90 ARG A CA 1
ATOM 722 C C . ARG A 1 90 ? 5.589 1.417 -12.813 1.00 86.94 90 ARG A C 1
ATOM 724 O O . ARG A 1 90 ? 5.323 2.259 -11.965 1.00 86.94 90 ARG A O 1
ATOM 731 N N . VAL A 1 91 ? 6.259 0.305 -12.522 1.00 88.38 91 VAL A N 1
ATOM 732 C CA . VAL A 1 91 ? 6.766 0.040 -11.170 1.00 88.38 91 VAL A CA 1
ATOM 733 C C . VAL A 1 91 ? 7.792 1.094 -10.754 1.00 88.38 91 VAL A C 1
ATOM 735 O O . VAL A 1 91 ? 7.740 1.553 -9.615 1.00 88.38 91 VAL A O 1
ATOM 738 N N . ALA A 1 92 ? 8.689 1.499 -11.658 1.00 90.19 92 ALA A N 1
ATOM 739 C CA . ALA A 1 92 ? 9.653 2.561 -11.388 1.00 90.19 92 ALA A CA 1
ATOM 740 C C . ALA A 1 92 ? 8.969 3.924 -11.193 1.00 90.19 92 ALA A C 1
ATOM 742 O O . ALA A 1 92 ? 9.289 4.626 -10.239 1.00 90.19 92 ALA A O 1
ATOM 743 N N . GLU A 1 93 ? 8.008 4.272 -12.051 1.00 90.06 93 GLU A N 1
ATOM 744 C CA . GLU A 1 93 ? 7.227 5.513 -11.959 1.00 90.06 93 GLU A CA 1
ATOM 745 C C . GLU A 1 93 ? 6.535 5.644 -10.597 1.00 90.06 93 GLU A C 1
ATOM 747 O O . GLU A 1 93 ? 6.824 6.585 -9.859 1.00 90.06 93 GLU A O 1
ATOM 752 N N . TYR A 1 94 ? 5.727 4.652 -10.202 1.00 88.69 94 TYR A N 1
ATOM 753 C CA . TYR A 1 94 ? 5.079 4.656 -8.888 1.00 88.69 94 TYR A CA 1
ATOM 754 C C . TYR A 1 94 ? 6.099 4.707 -7.753 1.00 88.69 94 TYR A C 1
ATOM 756 O O . TYR A 1 94 ? 5.902 5.428 -6.779 1.00 88.69 94 TYR A O 1
ATOM 764 N N . TRP A 1 95 ? 7.203 3.961 -7.860 1.00 93.94 95 TRP A N 1
ATOM 765 C CA . TRP A 1 95 ? 8.234 3.980 -6.827 1.00 93.94 95 TRP A CA 1
ATOM 766 C C . TRP A 1 95 ? 8.787 5.391 -6.605 1.00 93.94 95 TRP A C 1
ATOM 768 O O . TRP A 1 95 ? 8.898 5.813 -5.458 1.00 93.94 95 TRP A O 1
ATOM 778 N N . HIS A 1 96 ? 9.078 6.133 -7.679 1.00 93.06 96 HIS A N 1
ATOM 779 C CA . HIS A 1 96 ? 9.565 7.511 -7.586 1.00 93.06 96 HIS A CA 1
ATOM 780 C C . HIS A 1 96 ? 8.530 8.460 -6.977 1.00 93.06 96 HIS A C 1
ATOM 782 O O . HIS A 1 96 ? 8.891 9.297 -6.150 1.00 93.06 96 HIS A O 1
ATOM 788 N N . GLU A 1 97 ? 7.251 8.310 -7.328 1.00 90.44 97 GLU A N 1
ATOM 789 C CA . GLU A 1 97 ? 6.175 9.085 -6.701 1.00 90.44 97 GLU A CA 1
ATOM 790 C C . GLU A 1 97 ? 6.115 8.827 -5.190 1.00 90.44 97 GLU A C 1
ATOM 792 O O . GLU A 1 97 ? 6.106 9.765 -4.394 1.00 90.44 97 GLU A O 1
ATOM 797 N N . PHE A 1 98 ? 6.126 7.558 -4.772 1.00 91.69 98 PHE A N 1
ATOM 798 C CA . PHE A 1 98 ? 6.102 7.185 -3.357 1.00 91.69 98 PHE A CA 1
ATOM 799 C C . PHE A 1 98 ? 7.368 7.598 -2.603 1.00 91.69 98 PHE A C 1
ATOM 801 O O . PHE A 1 98 ? 7.280 7.917 -1.419 1.00 91.69 98 PHE A O 1
ATOM 808 N N . ASP A 1 99 ? 8.526 7.618 -3.259 1.00 93.44 99 ASP A N 1
ATOM 809 C CA . ASP A 1 99 ? 9.773 8.071 -2.645 1.00 93.44 99 ASP A CA 1
ATOM 810 C C . ASP A 1 99 ? 9.734 9.568 -2.316 1.00 93.44 99 ASP A C 1
ATOM 812 O O . ASP A 1 99 ? 10.086 9.965 -1.206 1.00 93.44 99 ASP A O 1
ATOM 816 N N . ALA A 1 100 ? 9.181 10.389 -3.214 1.00 90.56 100 ALA A N 1
ATOM 817 C CA . ALA A 1 100 ? 8.948 11.806 -2.934 1.00 90.56 100 ALA A CA 1
ATOM 818 C C . ALA A 1 100 ? 8.010 12.005 -1.727 1.00 90.56 100 ALA A C 1
ATOM 820 O O . ALA A 1 100 ? 8.234 12.870 -0.880 1.00 90.56 100 ALA A O 1
ATOM 821 N N . TRP A 1 101 ? 6.981 11.163 -1.590 1.00 87.19 101 TRP A N 1
ATOM 822 C CA . TRP A 1 101 ? 6.097 11.186 -0.420 1.00 87.19 101 TRP A CA 1
ATOM 823 C C . TRP A 1 101 ? 6.770 10.707 0.862 1.00 87.19 101 TRP A C 1
ATOM 825 O O . TRP A 1 101 ? 6.455 11.215 1.940 1.00 87.19 101 TRP A O 1
ATOM 835 N N . ARG A 1 102 ? 7.697 9.751 0.764 1.00 89.12 102 ARG A N 1
ATOM 836 C CA . ARG A 1 102 ? 8.466 9.248 1.905 1.00 89.12 102 ARG A CA 1
ATOM 837 C C . ARG A 1 102 ? 9.299 10.346 2.554 1.00 89.12 102 ARG A C 1
ATOM 839 O O . ARG A 1 102 ? 9.417 10.350 3.775 1.00 89.12 102 ARG A O 1
ATOM 846 N N . GLU A 1 103 ? 9.845 11.274 1.773 1.00 85.94 103 GLU A N 1
ATOM 847 C CA . GLU A 1 103 ? 10.573 12.428 2.313 1.00 85.94 103 GLU A CA 1
ATOM 848 C C . GLU A 1 103 ? 9.662 13.363 3.123 1.00 85.94 103 GLU A C 1
ATOM 850 O O . GLU A 1 103 ? 10.082 13.908 4.144 1.00 85.94 103 GLU A O 1
ATOM 855 N N . LEU A 1 104 ? 8.403 13.514 2.700 1.00 83.69 104 LEU A N 1
ATOM 856 C CA . LEU A 1 104 ? 7.422 14.396 3.338 1.00 83.69 104 LEU A CA 1
ATOM 857 C C . LEU A 1 104 ? 6.747 13.769 4.566 1.00 83.69 104 LEU A C 1
ATOM 859 O O . LEU A 1 104 ? 6.400 14.483 5.506 1.00 83.69 104 LEU A O 1
ATOM 863 N N . LEU A 1 105 ? 6.523 12.452 4.547 1.00 82.31 105 LEU A N 1
ATOM 864 C CA . LEU A 1 105 ? 5.746 11.714 5.552 1.00 82.31 105 LEU A CA 1
ATOM 865 C C . LEU A 1 105 ? 6.475 10.435 6.006 1.00 82.31 105 LEU A C 1
ATOM 867 O O . LEU A 1 105 ? 5.907 9.341 5.912 1.00 82.31 105 LEU A O 1
ATOM 871 N N . PRO A 1 106 ? 7.733 10.520 6.475 1.00 84.69 106 PRO A N 1
ATOM 872 C CA . PRO A 1 106 ? 8.588 9.352 6.702 1.00 84.69 106 PRO A CA 1
ATOM 873 C C . PRO A 1 106 ? 8.008 8.343 7.700 1.00 84.69 106 PRO A C 1
ATOM 875 O O . PRO A 1 106 ? 8.299 7.152 7.614 1.00 84.69 106 PRO A O 1
ATOM 878 N N . GLU A 1 107 ? 7.161 8.780 8.631 1.00 83.00 107 GLU A N 1
ATOM 879 C CA . GLU A 1 107 ? 6.515 7.928 9.627 1.00 83.00 107 GLU A CA 1
ATOM 880 C C . GLU A 1 107 ? 5.495 6.944 9.041 1.00 83.00 107 GLU A C 1
ATOM 882 O O . GLU A 1 107 ? 5.173 5.942 9.682 1.00 83.00 107 GLU A O 1
ATOM 887 N N . LEU A 1 108 ? 4.985 7.215 7.836 1.00 84.38 108 LEU A N 1
ATOM 888 C CA . LEU A 1 108 ? 4.030 6.342 7.153 1.00 84.38 108 LEU A CA 1
ATOM 889 C C . LEU A 1 108 ? 4.717 5.241 6.343 1.00 84.38 108 LEU A C 1
ATOM 891 O O . LEU A 1 108 ? 4.053 4.292 5.926 1.00 84.38 108 LEU A O 1
ATOM 895 N N . PHE A 1 109 ? 6.026 5.354 6.117 1.00 90.44 109 PHE A N 1
ATOM 896 C CA . PHE A 1 109 ? 6.772 4.472 5.232 1.00 90.44 109 PHE A CA 1
ATOM 897 C C . PHE A 1 109 ? 7.628 3.482 6.014 1.00 90.44 109 PHE A C 1
ATOM 899 O O . PHE A 1 109 ? 8.358 3.822 6.945 1.00 90.44 109 PHE A O 1
ATOM 906 N N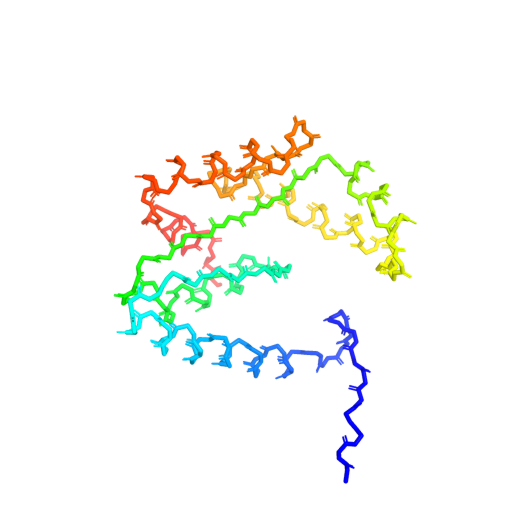 . ILE A 1 110 ? 7.582 2.225 5.587 1.00 91.75 110 ILE A N 1
ATOM 907 C CA . ILE A 1 110 ? 8.472 1.172 6.058 1.00 91.75 110 ILE A CA 1
ATOM 908 C C . ILE A 1 110 ? 9.264 0.653 4.866 1.00 91.75 110 ILE A C 1
ATOM 910 O O . ILE A 1 110 ? 8.708 0.074 3.932 1.00 91.75 110 ILE A O 1
ATOM 914 N N . ASP A 1 111 ? 10.584 0.802 4.948 1.00 93.81 111 ASP A N 1
ATOM 915 C CA . ASP A 1 111 ? 11.499 0.048 4.103 1.00 93.81 111 ASP A CA 1
ATOM 916 C C . ASP A 1 111 ? 11.485 -1.426 4.538 1.00 93.81 111 ASP A C 1
ATOM 918 O O . ASP A 1 111 ? 11.909 -1.785 5.644 1.00 93.81 111 ASP A O 1
ATOM 922 N N . ASN A 1 112 ? 10.958 -2.280 3.662 1.00 94.75 112 ASN A N 1
ATOM 923 C CA . ASN A 1 112 ? 10.884 -3.725 3.847 1.00 94.75 112 ASN A CA 1
ATOM 924 C C . ASN A 1 112 ? 11.871 -4.496 2.954 1.00 94.75 112 ASN A C 1
ATOM 926 O O . ASN A 1 112 ? 11.656 -5.679 2.690 1.00 94.75 112 ASN A O 1
ATOM 930 N N . SER A 1 113 ? 12.955 -3.863 2.500 1.00 96.06 113 SER A N 1
ATOM 931 C CA . SER A 1 113 ? 13.951 -4.499 1.620 1.00 96.06 113 SER A CA 1
ATOM 932 C C . SER A 1 113 ? 14.696 -5.644 2.287 1.00 96.06 113 SER A C 1
ATOM 934 O O . SER A 1 113 ? 15.003 -6.651 1.657 1.00 96.06 113 SER A O 1
ATOM 936 N N . ARG A 1 114 ? 14.971 -5.491 3.586 1.00 95.06 114 ARG A N 1
ATOM 937 C CA . ARG A 1 114 ? 15.741 -6.447 4.399 1.00 95.06 114 ARG A CA 1
ATOM 938 C C . ARG A 1 114 ? 14.878 -7.225 5.388 1.00 95.06 114 ARG A C 1
ATOM 940 O O . ARG A 1 114 ? 15.408 -7.891 6.271 1.00 95.06 114 ARG A O 1
ATOM 947 N N . LEU A 1 115 ? 13.558 -7.093 5.280 1.00 93.88 115 LEU A N 1
ATOM 948 C CA . LEU A 1 115 ? 12.610 -7.749 6.169 1.00 93.88 115 LEU A CA 1
ATOM 949 C C . LEU A 1 115 ? 11.967 -8.918 5.435 1.00 93.88 115 LEU A C 1
ATOM 951 O O . LEU A 1 115 ? 11.439 -8.758 4.334 1.00 93.88 115 LEU A O 1
ATOM 955 N N . ASP A 1 116 ? 11.967 -10.083 6.074 1.00 93.62 116 ASP A N 1
ATOM 956 C CA . ASP A 1 116 ? 11.045 -11.138 5.684 1.00 93.62 116 ASP A CA 1
ATOM 957 C C . ASP A 1 116 ? 9.608 -10.788 6.119 1.00 93.62 116 ASP A C 1
ATOM 959 O O . ASP A 1 116 ? 9.351 -9.812 6.837 1.00 93.62 116 ASP A O 1
ATOM 963 N N . ALA A 1 117 ? 8.644 -11.588 5.666 1.00 91.38 117 ALA A N 1
ATOM 964 C CA . ALA A 1 117 ? 7.234 -11.353 5.956 1.00 91.38 117 ALA A CA 1
ATOM 965 C C . ALA A 1 117 ? 6.916 -11.402 7.462 1.00 91.38 117 ALA A C 1
ATOM 967 O O . ALA A 1 117 ? 6.052 -10.658 7.930 1.00 91.38 117 ALA A O 1
ATOM 968 N N . HIS A 1 118 ? 7.608 -12.249 8.229 1.00 94.06 118 HIS A N 1
ATOM 969 C CA . HIS A 1 118 ? 7.364 -12.400 9.660 1.00 94.06 118 HIS A CA 1
ATOM 970 C C . HIS A 1 118 ? 7.870 -11.182 10.439 1.00 94.06 118 HIS A C 1
ATOM 972 O O . HIS A 1 118 ? 7.124 -10.597 11.224 1.00 94.06 118 HIS A O 1
ATOM 978 N N . ALA A 1 119 ? 9.103 -10.755 10.168 1.00 94.12 119 ALA A N 1
ATOM 979 C CA . ALA A 1 119 ? 9.712 -9.569 10.752 1.00 94.12 119 ALA A CA 1
ATOM 980 C C . ALA A 1 119 ? 8.918 -8.304 10.402 1.00 94.12 119 ALA A C 1
ATOM 982 O O . ALA A 1 119 ? 8.684 -7.455 11.267 1.00 94.12 119 ALA A O 1
ATOM 983 N N . LEU A 1 120 ? 8.437 -8.194 9.158 1.00 92.69 120 LEU A N 1
ATOM 984 C CA . LEU A 1 120 ? 7.560 -7.100 8.756 1.00 92.69 120 LEU A CA 1
ATOM 985 C C . LEU A 1 120 ? 6.247 -7.115 9.550 1.00 92.69 120 LEU A C 1
ATOM 987 O O . LEU A 1 120 ? 5.868 -6.090 10.112 1.00 92.69 120 LEU A O 1
ATOM 991 N N . ALA A 1 121 ? 5.576 -8.264 9.657 1.00 91.56 121 ALA A N 1
ATOM 992 C CA . ALA A 1 121 ? 4.334 -8.382 10.419 1.00 91.56 121 ALA A CA 1
ATOM 993 C C . ALA A 1 121 ? 4.525 -8.017 11.901 1.00 91.56 121 ALA A C 1
ATOM 995 O O . ALA A 1 121 ? 3.723 -7.264 12.456 1.00 91.56 121 ALA A O 1
ATOM 996 N N . GLN A 1 122 ? 5.610 -8.479 12.531 1.00 91.00 122 GLN A N 1
ATOM 997 C CA . GLN A 1 122 ? 5.951 -8.106 13.906 1.00 91.00 122 GLN A CA 1
ATOM 998 C C . GLN A 1 122 ? 6.152 -6.594 14.051 1.00 91.00 122 GLN A C 1
ATOM 1000 O O . GLN A 1 122 ? 5.587 -5.986 14.963 1.00 91.00 122 GLN A O 1
ATOM 1005 N N . ARG A 1 123 ? 6.888 -5.972 13.122 1.00 87.75 123 ARG A N 1
ATOM 1006 C CA . ARG A 1 123 ? 7.107 -4.522 13.109 1.00 87.75 123 ARG A CA 1
ATOM 1007 C C . ARG A 1 123 ? 5.798 -3.746 12.964 1.00 87.75 123 ARG A C 1
ATOM 1009 O O . ARG A 1 123 ? 5.605 -2.758 13.666 1.00 87.75 123 ARG A O 1
ATOM 1016 N N . LEU A 1 124 ? 4.881 -4.204 12.111 1.00 87.00 124 LEU A N 1
ATOM 1017 C CA . LEU A 1 124 ? 3.559 -3.590 11.945 1.00 87.00 124 LEU A CA 1
ATOM 1018 C C . LEU A 1 124 ? 2.712 -3.700 13.216 1.00 87.00 124 LEU A C 1
ATOM 1020 O O . LEU A 1 124 ? 2.065 -2.732 13.607 1.00 87.00 124 LEU A O 1
ATOM 1024 N N . ILE A 1 125 ? 2.725 -4.855 13.884 1.00 85.12 125 ILE A N 1
ATOM 1025 C CA . ILE A 1 125 ? 1.986 -5.062 15.137 1.00 85.12 125 ILE A CA 1
ATOM 1026 C C . ILE A 1 125 ? 2.526 -4.144 16.239 1.00 85.12 125 ILE A C 1
ATOM 1028 O O . ILE A 1 125 ? 1.741 -3.518 16.948 1.00 85.12 125 ILE A O 1
ATOM 1032 N N . GLN A 1 126 ? 3.849 -4.021 16.355 1.00 80.25 126 GLN A N 1
ATOM 1033 C CA . GLN A 1 126 ? 4.492 -3.145 17.338 1.00 80.25 126 GLN A CA 1
ATOM 1034 C C . GLN A 1 126 ? 4.254 -1.658 17.025 1.00 80.25 126 GLN A C 1
ATOM 1036 O O . GLN A 1 126 ? 3.912 -0.888 17.922 1.00 80.25 126 GLN A O 1
ATOM 1041 N N . GLY A 1 127 ? 4.365 -1.260 15.752 1.00 68.06 127 GLY A N 1
ATOM 1042 C CA . GLY A 1 127 ? 4.207 0.123 15.286 1.00 68.06 127 GLY A CA 1
ATOM 1043 C C . GLY A 1 127 ? 2.787 0.692 15.394 1.00 68.06 127 GLY A C 1
ATOM 1044 O O . GLY A 1 127 ? 2.629 1.908 15.484 1.00 68.06 127 GLY A O 1
ATOM 1045 N N . ARG A 1 128 ? 1.750 -0.155 15.492 1.00 59.47 128 ARG A N 1
ATOM 1046 C CA . ARG A 1 128 ? 0.343 0.257 15.720 1.00 59.47 128 ARG A CA 1
ATOM 1047 C C . ARG A 1 128 ? 0.112 1.037 17.023 1.00 59.47 128 ARG A C 1
ATOM 1049 O O . ARG A 1 128 ? -0.980 1.560 17.233 1.00 59.47 128 ARG A O 1
ATOM 1056 N N . THR A 1 129 ? 1.122 1.141 17.884 1.00 49.72 129 THR A N 1
ATOM 1057 C CA . THR A 1 129 ? 1.087 1.957 19.104 1.00 49.72 129 THR A CA 1
ATOM 1058 C C . THR A 1 129 ? 1.338 3.453 18.869 1.00 49.72 129 THR A C 1
ATOM 1060 O O . THR A 1 129 ? 0.999 4.254 19.742 1.00 49.72 129 THR A O 1
ATOM 1063 N N . HIS A 1 130 ? 1.832 3.869 17.694 1.00 45.56 130 HIS A N 1
ATOM 1064 C CA . HIS A 1 130 ? 2.011 5.285 17.357 1.00 45.56 130 HIS A CA 1
ATOM 1065 C C . HIS A 1 130 ? 0.784 5.859 16.623 1.00 45.56 130 HIS A C 1
ATOM 1067 O O . HIS A 1 130 ? 0.313 5.335 15.615 1.00 45.56 130 HIS A O 1
ATOM 1073 N N . ARG A 1 131 ? 0.211 6.928 17.193 1.00 52.09 131 ARG A N 1
ATOM 1074 C CA . ARG A 1 131 ? -1.072 7.521 16.785 1.00 52.09 131 ARG A CA 1
ATOM 1075 C C . ARG A 1 131 ? -1.007 8.173 15.399 1.00 52.09 131 ARG A C 1
ATOM 1077 O O . ARG A 1 131 ? -0.210 9.074 15.169 1.00 52.09 131 ARG A O 1
ATOM 1084 N N . ALA A 1 132 ? -1.973 7.824 14.554 1.00 51.53 132 ALA A N 1
ATOM 1085 C CA . ALA A 1 132 ? -2.231 8.400 13.234 1.00 51.53 132 ALA A CA 1
ATOM 1086 C C . ALA A 1 132 ? -2.790 9.845 13.253 1.00 51.53 132 ALA A C 1
ATOM 1088 O O . ALA A 1 132 ? -3.371 10.291 12.271 1.00 51.53 132 ALA A O 1
ATOM 1089 N N . THR A 1 133 ? -2.682 10.588 14.357 1.00 52.59 133 THR A N 1
ATOM 1090 C CA . THR A 1 133 ? -3.269 11.937 14.450 1.00 52.59 133 THR A CA 1
ATOM 1091 C C . THR A 1 133 ? -2.396 13.018 13.810 1.00 52.59 133 THR A C 1
ATOM 1093 O O . THR A 1 133 ? -2.926 14.039 13.384 1.00 52.59 133 THR A O 1
ATOM 1096 N N . THR A 1 134 ? -1.080 12.802 13.716 1.00 55.31 134 THR A N 1
ATOM 1097 C CA . THR A 1 134 ? -0.131 13.825 13.244 1.00 55.31 134 THR A CA 1
ATOM 1098 C C . THR A 1 134 ? -0.136 13.977 11.717 1.00 55.31 134 THR A C 1
ATOM 1100 O O . THR A 1 134 ? -0.102 15.097 11.218 1.00 55.31 134 THR A O 1
ATOM 1103 N N . TRP A 1 135 ? -0.272 12.879 10.960 1.00 61.31 135 TRP A N 1
ATOM 1104 C CA . TRP A 1 135 ? -0.154 12.914 9.491 1.00 61.31 135 TRP A CA 1
ATOM 1105 C C . TRP A 1 135 ? -1.292 13.686 8.808 1.00 61.31 135 TRP A C 1
ATOM 1107 O O . TRP A 1 135 ? -1.073 14.352 7.803 1.00 61.31 135 TRP A O 1
ATOM 1117 N N . VAL A 1 136 ? -2.506 13.652 9.365 1.00 60.25 136 VAL A N 1
ATOM 1118 C CA . VAL A 1 136 ? -3.672 14.360 8.806 1.00 60.25 136 VAL A CA 1
ATOM 1119 C C . VAL A 1 136 ? -3.460 15.866 8.857 1.00 60.25 136 VAL A C 1
ATOM 1121 O O . VAL A 1 136 ? -3.883 16.572 7.949 1.00 60.25 136 VAL A O 1
ATOM 1124 N N . GLN A 1 137 ? -2.789 16.356 9.902 1.00 56.34 137 GLN A N 1
ATOM 1125 C CA . GLN A 1 137 ? -2.439 17.767 10.034 1.00 56.34 137 GLN A CA 1
ATOM 1126 C C . GLN A 1 137 ? -1.344 18.141 9.030 1.00 56.34 137 GLN A C 1
ATOM 1128 O O . GLN A 1 137 ? -1.496 19.137 8.334 1.00 56.34 137 GLN A O 1
ATOM 1133 N N . SER A 1 138 ? -0.309 17.310 8.870 1.00 56.59 138 SER A N 1
ATOM 1134 C CA . SER A 1 138 ? 0.758 17.531 7.879 1.00 56.59 138 SER A CA 1
ATOM 1135 C C . SER A 1 138 ? 0.238 17.522 6.434 1.00 56.59 138 SER A C 1
ATOM 1137 O O . SER A 1 138 ? 0.583 18.398 5.647 1.00 56.59 138 SER A O 1
ATOM 1139 N N . VAL A 1 139 ? -0.654 16.584 6.093 1.00 59.44 139 VAL A N 1
ATOM 1140 C CA . VAL A 1 139 ? -1.277 16.496 4.762 1.00 59.44 139 VAL A CA 1
ATOM 1141 C C . VAL A 1 139 ? -2.327 17.592 4.554 1.00 59.44 139 VAL A C 1
ATOM 1143 O O . VAL A 1 139 ? -2.459 18.103 3.452 1.00 59.44 139 VAL A O 1
ATOM 1146 N N . ALA A 1 140 ? -3.064 18.019 5.581 1.00 54.09 140 ALA A N 1
ATOM 1147 C CA . ALA A 1 140 ? -3.997 19.141 5.438 1.00 54.09 140 ALA A CA 1
ATOM 1148 C C . ALA A 1 140 ? -3.292 20.504 5.292 1.00 54.09 140 ALA A C 1
ATOM 1150 O O . ALA A 1 140 ? -3.877 21.407 4.705 1.00 54.09 140 ALA A O 1
ATOM 1151 N N . LEU A 1 141 ? -2.068 20.654 5.815 1.00 48.28 141 LEU A N 1
ATOM 1152 C CA . LEU A 1 141 ? -1.286 21.898 5.770 1.00 48.28 141 LEU A CA 1
ATOM 1153 C C . LEU A 1 141 ? -0.361 22.002 4.544 1.00 48.28 141 LEU A C 1
ATOM 1155 O O . LEU A 1 141 ? -0.021 23.107 4.143 1.00 48.28 141 LEU A O 1
ATOM 1159 N N . GLY A 1 142 ? 0.048 20.878 3.945 1.00 49.38 142 GLY A N 1
ATOM 1160 C CA . GLY A 1 142 ? 0.853 20.855 2.712 1.00 49.38 142 GLY A CA 1
ATOM 1161 C C . GLY A 1 142 ? 0.042 20.952 1.412 1.00 49.38 142 GLY A C 1
ATOM 1162 O O . GLY A 1 142 ? 0.625 21.049 0.337 1.00 49.38 142 GLY A O 1
ATOM 1163 N N . PHE A 1 143 ? -1.288 20.913 1.504 1.00 48.66 143 PHE A N 1
ATOM 1164 C CA . PHE A 1 143 ? -2.218 21.004 0.379 1.00 48.66 143 PHE A CA 1
ATOM 1165 C C . PHE A 1 143 ? -3.100 22.256 0.538 1.00 48.66 143 PHE A C 1
ATOM 1167 O O . PHE A 1 143 ? -4.292 22.159 0.837 1.00 48.66 143 PHE A O 1
ATOM 1174 N N . GLU A 1 144 ? -2.508 23.440 0.373 1.00 37.16 144 GLU A N 1
ATOM 1175 C CA . GLU A 1 144 ? -3.275 24.649 0.044 1.00 37.16 144 GLU A CA 1
ATOM 1176 C C . GLU A 1 144 ? -3.621 24.612 -1.456 1.00 37.16 144 GLU A C 1
ATOM 1178 O O . GLU A 1 144 ? -2.773 24.265 -2.280 1.00 37.16 144 GLU A O 1
ATOM 1183 N N . TRP A 1 145 ? -4.889 24.882 -1.786 1.00 46.78 145 TRP A N 1
ATOM 1184 C CA . TRP A 1 145 ? -5.416 24.934 -3.158 1.00 46.78 145 TRP A CA 1
ATOM 1185 C C . TRP A 1 145 ? -4.989 26.206 -3.887 1.00 46.78 145 TRP A C 1
ATOM 1187 O O . TRP A 1 145 ? -4.998 27.274 -3.234 1.00 46.78 145 TRP A O 1
#

pLDDT: mean 82.43, std 15.25, range [32.72, 97.62]

Foldseek 3Di:
DPPDDDDDCPDPPCVVVVVVVLVVVLVVCVVQVVVVDDDDDDDLDDPVSLLVSCVSPVVPDQDAAAAEQEDLVVQLVVQVPDPHRPDSVVSNVSNVVVVVVCVQCVLRYDHCNPPDPVRVVVCVVVSSPDGPPPVNVSVVVVDDD

Sequence (145 aa):
MVHGGHKAPWEPGAEALFSLMYQTLIAQAHIYARAGFTVIADYVWSPQEMLFLYRNLGSTYSFHPVFLLPECTLNLDRDRNRPYPVGSERVAEYWHEFDAWRELLPELFIDNSRLDAHALAQRLIQGRTHRATTWVQSVALGFEW

Secondary structure (DSSP, 8-state):
---PPP--TTSTTTHHHHHHHHHHHHHHHHHHHHTTPPP---S---HHHHHHHHHHHTTTS-----EE---HHHHHHHHHTSSS---HHHHHHHHHHHHHHHHH-GGGEE--TT--HHHHHHHHHHHTTS-THHHHHHHHHS---